Protein AF-A0A962G6M4-F1 (afdb_monomer_lite)

pLDDT: mean 90.17, std 9.56, range [48.69, 97.25]

Radius of gyration: 15.18 Å; chains: 1; bounding box: 36×34×38 Å

Foldseek 3Di:
DCCALQPDDQDDDDDDDDVCPVSVVSVLLSVLLVPVVSQLQPADEDAPPEPCPVVVVSSCNSHDVLRYHYDHDYDDPVPPVVVVVVNVVSSVVVVVVDD

Secondary structure (DSSP, 8-state):
---HHHH----S----STTTHHHHHHHHHHHHHH-GGGGTT--EEEETT-TTHHHHHTTGGGS-GGGEEEES--SSHHHHHHHHHHHHHHHHHHHTT--

Structure (mmCIF, N/CA/C/O backbone):
data_AF-A0A962G6M4-F1
#
_entry.id   AF-A0A962G6M4-F1
#
loop_
_atom_site.group_PDB
_atom_site.id
_atom_site.type_symbol
_atom_site.label_atom_id
_atom_site.label_alt_id
_atom_site.label_comp_id
_atom_site.label_asym_id
_atom_site.label_entity_id
_atom_site.label_seq_id
_atom_site.pdbx_PDB_ins_code
_atom_site.Cartn_x
_atom_site.Cartn_y
_atom_site.Cartn_z
_atom_site.occupancy
_atom_site.B_iso_or_equiv
_atom_site.auth_seq_id
_atom_site.auth_comp_id
_atom_site.auth_asym_id
_atom_site.auth_atom_id
_atom_site.pdbx_PDB_model_num
ATOM 1 N N . ASN A 1 1 ? -0.854 9.401 -21.599 1.00 51.47 1 ASN A N 1
ATOM 2 C CA . ASN A 1 1 ? -0.471 8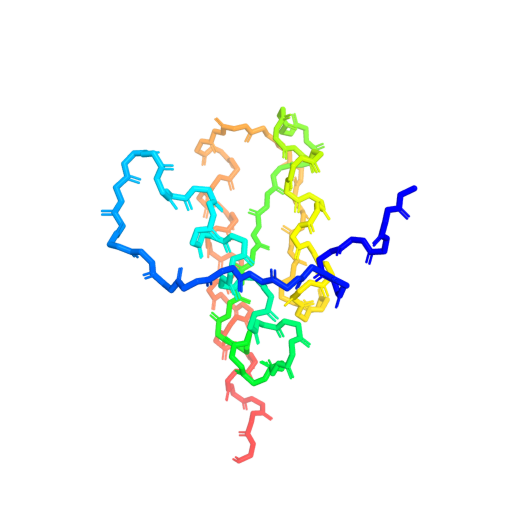.268 -20.721 1.00 51.47 1 ASN A CA 1
ATOM 3 C C . ASN A 1 1 ? -0.706 6.949 -21.437 1.00 51.47 1 ASN A C 1
ATOM 5 O O . ASN A 1 1 ? -1.816 6.714 -21.893 1.00 51.47 1 ASN A O 1
ATOM 9 N N . ALA A 1 2 ? 0.321 6.103 -21.553 1.00 60.66 2 ALA A N 1
ATOM 10 C CA . ALA A 1 2 ? 0.334 4.857 -22.335 1.00 60.66 2 ALA A CA 1
ATOM 11 C C . ALA A 1 2 ? -0.502 3.693 -21.735 1.00 60.66 2 ALA A C 1
ATOM 13 O O . ALA A 1 2 ? -0.171 2.529 -21.915 1.00 60.66 2 ALA A O 1
ATOM 14 N N . GLY A 1 3 ? -1.593 3.991 -21.016 1.00 67.88 3 GLY A N 1
ATOM 15 C CA . GLY A 1 3 ? -2.494 2.992 -20.420 1.00 67.88 3 GLY A CA 1
ATOM 16 C C . GLY A 1 3 ? -2.085 2.414 -19.062 1.00 67.88 3 GLY A C 1
ATOM 17 O O . GLY A 1 3 ? -2.737 1.484 -18.599 1.00 67.88 3 GLY A O 1
ATOM 18 N N . GLY A 1 4 ? -1.065 2.981 -18.410 1.00 81.19 4 GLY A N 1
ATOM 19 C CA . GLY A 1 4 ? -0.704 2.661 -17.025 1.00 81.19 4 GLY A CA 1
ATOM 20 C C . GLY A 1 4 ? -0.242 1.217 -16.822 1.00 81.19 4 GLY A C 1
ATOM 21 O O . GLY A 1 4 ? 0.137 0.535 -17.774 1.00 81.19 4 GLY A O 1
ATOM 22 N N . LEU A 1 5 ? -0.291 0.759 -15.569 1.00 84.44 5 LEU A N 1
ATOM 23 C CA . LEU A 1 5 ? 0.145 -0.584 -15.186 1.00 84.44 5 LEU A CA 1
ATOM 24 C C . LEU A 1 5 ? -0.585 -1.675 -15.985 1.00 84.44 5 LEU A C 1
ATOM 26 O O . LEU A 1 5 ? 0.057 -2.596 -16.472 1.00 84.44 5 LEU A O 1
ATOM 30 N N . ALA A 1 6 ? -1.881 -1.502 -16.257 1.00 82.50 6 ALA A N 1
ATOM 31 C CA . ALA A 1 6 ? -2.685 -2.451 -17.028 1.00 82.50 6 ALA A CA 1
ATOM 32 C C . ALA A 1 6 ? -2.117 -2.767 -18.427 1.00 82.50 6 ALA A C 1
ATOM 34 O O . ALA A 1 6 ? -2.207 -3.907 -18.879 1.00 82.50 6 ALA A O 1
ATOM 35 N N . LYS A 1 7 ? -1.512 -1.785 -19.113 1.00 86.69 7 LYS A N 1
ATOM 36 C CA . LYS A 1 7 ? -0.927 -1.973 -20.457 1.00 86.69 7 LYS A CA 1
ATOM 37 C C . LYS A 1 7 ? 0.580 -2.220 -20.448 1.00 86.69 7 LYS A C 1
ATOM 39 O O . LYS A 1 7 ? 1.164 -2.469 -21.502 1.00 86.69 7 LYS A O 1
ATOM 44 N N . TRP A 1 8 ? 1.223 -2.140 -19.289 1.00 89.50 8 TRP A N 1
ATOM 45 C CA . TRP A 1 8 ? 2.652 -2.383 -19.182 1.00 89.50 8 TRP A CA 1
ATOM 46 C C . TRP A 1 8 ? 2.948 -3.883 -19.266 1.00 89.50 8 TRP A C 1
ATOM 48 O O . TRP A 1 8 ? 2.409 -4.683 -18.504 1.00 89.50 8 TRP A O 1
ATOM 58 N N . THR A 1 9 ? 3.819 -4.261 -20.204 1.00 90.06 9 THR A N 1
ATOM 59 C CA . THR A 1 9 ? 4.327 -5.632 -20.334 1.00 90.06 9 THR A CA 1
ATOM 60 C C . THR A 1 9 ? 5.741 -5.664 -19.761 1.00 90.06 9 THR A C 1
ATOM 62 O O . THR A 1 9 ? 6.643 -5.075 -20.362 1.00 90.06 9 THR A O 1
ATOM 65 N N . PRO A 1 10 ? 5.964 -6.296 -18.599 1.00 90.38 10 PRO A N 1
ATOM 66 C CA . PRO A 1 10 ? 7.284 -6.310 -17.996 1.00 90.38 10 PRO A CA 1
ATOM 67 C C . PRO A 1 10 ? 8.213 -7.282 -18.741 1.00 90.38 10 PRO A C 1
ATOM 69 O O . PRO A 1 10 ? 7.775 -8.332 -19.211 1.00 90.38 10 PRO A O 1
ATOM 72 N N . GLY A 1 11 ? 9.510 -6.961 -18.815 1.00 91.38 11 GLY A N 1
ATOM 73 C CA . GLY A 1 11 ? 10.535 -7.861 -19.367 1.00 91.38 11 GLY A CA 1
ATOM 74 C C . GLY A 1 11 ? 10.762 -9.114 -18.503 1.00 91.38 11 GLY A C 1
ATOM 75 O O . GLY A 1 11 ? 9.998 -9.359 -17.568 1.00 91.38 11 GLY A O 1
ATOM 76 N N . PRO A 1 12 ? 11.814 -9.915 -18.742 1.00 94.25 12 PRO A N 1
ATOM 77 C CA . PRO A 1 12 ? 12.152 -11.061 -17.890 1.00 94.25 12 PRO A CA 1
ATOM 78 C C . PRO A 1 12 ? 12.315 -10.670 -16.414 1.00 94.25 12 PRO A C 1
ATOM 80 O O . PRO A 1 12 ? 12.708 -9.540 -16.117 1.00 94.25 12 PRO A O 1
ATOM 83 N N . ARG A 1 13 ? 12.001 -11.591 -15.490 1.00 94.81 13 ARG A N 1
ATOM 84 C CA . ARG A 1 13 ? 12.242 -11.382 -14.051 1.00 94.81 13 ARG A CA 1
ATOM 85 C C . ARG A 1 13 ? 13.732 -11.198 -13.794 1.00 94.81 13 ARG A C 1
ATOM 87 O O . ARG A 1 13 ? 14.547 -11.919 -14.369 1.00 94.81 13 ARG A O 1
ATOM 94 N N . GLN A 1 14 ? 14.057 -10.272 -12.904 1.00 96.50 14 GLN A N 1
ATOM 95 C CA . GLN A 1 14 ? 15.426 -10.002 -12.478 1.00 96.50 14 GLN A CA 1
ATOM 96 C C . GLN A 1 14 ? 15.597 -10.361 -11.001 1.00 96.50 14 GLN A C 1
ATOM 98 O O . GLN A 1 14 ? 14.625 -10.407 -10.246 1.00 96.50 14 GLN A O 1
ATOM 103 N N . ALA A 1 15 ? 16.831 -10.643 -10.582 1.00 96.62 15 ALA A N 1
ATOM 104 C CA . ALA A 1 15 ? 17.129 -10.796 -9.163 1.00 96.62 15 ALA A CA 1
ATOM 105 C C . ALA A 1 15 ? 16.892 -9.458 -8.445 1.00 96.62 15 ALA A C 1
ATOM 107 O O . ALA A 1 15 ? 17.230 -8.405 -8.986 1.00 96.62 15 ALA A O 1
ATOM 108 N N . LEU A 1 16 ? 16.300 -9.500 -7.249 1.00 95.44 16 LEU A N 1
ATOM 109 C CA . LEU A 1 16 ? 15.997 -8.298 -6.474 1.00 95.44 16 LEU A CA 1
ATOM 110 C C . LEU A 1 16 ? 17.289 -7.639 -5.967 1.00 95.44 16 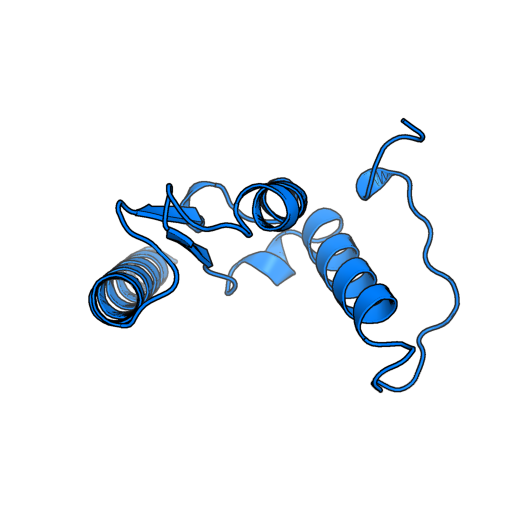LEU A C 1
ATOM 11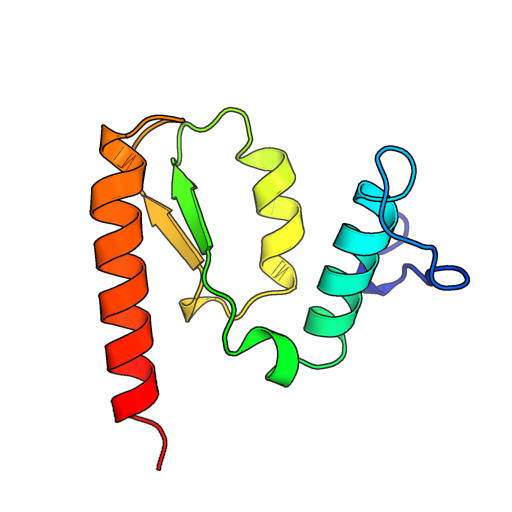2 O O . LEU A 1 16 ? 18.098 -8.280 -5.299 1.00 95.44 16 LEU A O 1
ATOM 116 N N . GLY A 1 17 ? 17.450 -6.355 -6.263 1.00 95.94 17 GLY A N 1
ATOM 117 C CA . GLY A 1 17 ? 18.575 -5.523 -5.854 1.00 95.94 17 GLY A CA 1
ATOM 118 C C . GLY A 1 17 ? 18.251 -4.036 -6.039 1.00 95.94 17 GLY A C 1
ATOM 119 O O . GLY A 1 17 ? 17.160 -3.712 -6.509 1.00 95.94 17 GLY A O 1
ATOM 120 N N . PRO A 1 18 ? 19.167 -3.124 -5.675 1.00 95.88 18 PRO A N 1
ATOM 121 C CA . PRO A 1 18 ? 18.912 -1.681 -5.706 1.00 95.88 18 PRO A CA 1
ATOM 122 C C . PRO A 1 18 ? 18.433 -1.168 -7.072 1.00 95.88 18 PRO A C 1
ATOM 124 O O . PRO A 1 18 ? 17.464 -0.419 -7.134 1.00 95.88 18 PRO A O 1
ATOM 127 N N . ASP A 1 19 ? 19.039 -1.651 -8.159 1.00 96.19 19 ASP A N 1
ATOM 128 C CA . ASP A 1 19 ? 18.721 -1.209 -9.525 1.00 96.19 19 ASP A CA 1
ATOM 129 C C . ASP A 1 19 ? 17.470 -1.884 -10.115 1.00 96.19 19 ASP A C 1
ATOM 131 O O . ASP A 1 19 ? 16.942 -1.453 -11.139 1.00 96.19 19 ASP A O 1
ATOM 135 N N . THR A 1 20 ? 16.994 -2.968 -9.497 1.00 96.19 20 THR A N 1
ATOM 136 C CA . THR A 1 20 ? 15.890 -3.794 -10.017 1.00 96.19 20 THR A CA 1
ATOM 137 C C . THR A 1 20 ? 14.642 -3.735 -9.143 1.00 96.19 20 THR A C 1
ATOM 139 O O . THR A 1 20 ? 13.573 -4.173 -9.575 1.00 96.19 20 THR A O 1
ATOM 142 N N . PHE A 1 21 ? 14.751 -3.162 -7.939 1.00 93.94 21 PHE A N 1
ATOM 143 C CA . PHE A 1 21 ? 13.682 -3.088 -6.947 1.00 93.94 21 PHE A CA 1
ATOM 144 C C . PHE A 1 21 ? 12.411 -2.459 -7.511 1.00 93.94 21 PHE A C 1
ATOM 146 O O . PHE A 1 21 ? 11.344 -3.063 -7.426 1.00 93.94 21 PHE A O 1
ATOM 153 N N . GLU A 1 22 ? 12.518 -1.282 -8.130 1.00 90.81 22 GLU A N 1
ATOM 154 C CA . GLU A 1 22 ? 11.349 -0.578 -8.663 1.00 90.81 22 GLU A CA 1
ATOM 155 C C . GLU A 1 22 ? 10.635 -1.411 -9.735 1.00 90.81 22 GLU A C 1
ATOM 157 O O . GLU A 1 22 ? 9.415 -1.573 -9.695 1.00 90.81 22 GLU A O 1
ATOM 162 N N . GLY A 1 23 ? 11.391 -2.001 -10.665 1.00 93.38 23 GLY A N 1
ATOM 163 C CA . GLY A 1 23 ? 10.838 -2.834 -11.732 1.00 93.38 23 GLY A CA 1
ATOM 164 C C . GLY A 1 23 ? 10.121 -4.078 -11.203 1.00 93.38 23 GLY A C 1
ATOM 165 O O . GLY A 1 23 ? 9.026 -4.409 -11.662 1.00 93.38 23 GLY A O 1
ATOM 166 N N . GLU A 1 24 ? 10.697 -4.753 -10.209 1.00 95.81 24 GLU A N 1
ATOM 167 C CA . GLU A 1 24 ? 10.096 -5.952 -9.618 1.00 95.81 24 GLU A CA 1
ATOM 168 C C . GLU A 1 24 ? 8.929 -5.626 -8.663 1.00 95.81 24 GLU A C 1
ATOM 170 O O . GLU A 1 24 ? 7.964 -6.398 -8.584 1.00 95.81 24 GLU A O 1
ATOM 175 N N . LEU A 1 25 ? 8.925 -4.447 -8.028 1.00 92.44 25 LEU A N 1
ATOM 176 C CA . LEU A 1 25 ? 7.760 -3.920 -7.310 1.00 92.44 25 LEU A CA 1
ATOM 177 C C . LEU A 1 25 ? 6.584 -3.704 -8.271 1.00 92.44 25 LEU A C 1
ATOM 179 O O . LEU A 1 25 ? 5.496 -4.243 -8.050 1.00 92.44 25 LEU A O 1
ATOM 183 N N . TRP A 1 26 ? 6.799 -2.992 -9.382 1.00 92.31 26 TRP A N 1
ATOM 184 C CA . TRP A 1 26 ? 5.758 -2.788 -10.395 1.00 92.31 26 TRP A CA 1
ATOM 185 C C . TRP A 1 26 ? 5.281 -4.104 -11.008 1.00 92.31 26 TRP A C 1
ATOM 187 O O . TRP A 1 26 ? 4.084 -4.282 -11.234 1.00 92.31 26 TRP A O 1
ATOM 197 N N . ARG A 1 27 ? 6.183 -5.069 -11.231 1.00 94.06 27 ARG A N 1
ATOM 198 C CA . ARG A 1 27 ? 5.812 -6.415 -11.695 1.00 94.06 27 ARG A CA 1
ATOM 199 C C . ARG A 1 27 ? 4.877 -7.117 -10.714 1.00 94.06 27 ARG A C 1
ATOM 201 O O . ARG A 1 27 ? 3.953 -7.806 -11.144 1.00 94.06 27 ARG A O 1
ATOM 208 N N . THR A 1 28 ? 5.116 -6.961 -9.417 1.00 92.88 28 THR A N 1
ATOM 209 C CA . THR A 1 28 ? 4.264 -7.536 -8.370 1.00 92.88 28 THR A CA 1
ATOM 210 C C . THR A 1 28 ? 2.879 -6.889 -8.386 1.00 92.88 28 THR A C 1
ATOM 212 O O . THR A 1 28 ? 1.878 -7.599 -8.435 1.00 92.88 28 THR A O 1
ATOM 215 N N . LEU A 1 29 ? 2.813 -5.558 -8.482 1.00 92.81 29 LEU A N 1
ATOM 216 C CA . LEU A 1 29 ? 1.550 -4.824 -8.621 1.00 92.81 29 LEU A CA 1
ATOM 217 C C . LEU A 1 29 ? 0.773 -5.239 -9.882 1.00 92.81 29 LEU A C 1
ATOM 219 O O . LEU A 1 29 ? -0.446 -5.389 -9.839 1.00 92.81 29 LEU A O 1
ATOM 223 N N . LYS A 1 30 ? 1.468 -5.474 -11.004 1.00 92.25 30 LYS A N 1
ATOM 224 C CA . LYS A 1 30 ? 0.846 -5.973 -12.241 1.00 92.25 30 LYS A CA 1
ATOM 225 C C . LYS A 1 30 ? 0.187 -7.334 -12.019 1.00 92.25 30 LYS A C 1
ATOM 227 O O . LYS A 1 30 ? -0.934 -7.545 -12.465 1.00 92.25 30 LYS A O 1
ATOM 232 N N . GLN A 1 31 ? 0.855 -8.239 -11.300 1.00 92.44 31 GLN A N 1
ATOM 233 C CA . GLN A 1 31 ? 0.302 -9.559 -10.979 1.00 92.44 31 GLN A CA 1
ATOM 234 C C . GLN A 1 31 ? -0.945 -9.467 -10.098 1.00 92.44 31 GLN A C 1
ATOM 236 O O . GLN A 1 31 ? -1.848 -10.277 -10.264 1.00 92.44 31 GLN A O 1
ATOM 241 N N . TRP A 1 32 ? -1.011 -8.497 -9.186 1.00 92.56 32 TRP A N 1
ATOM 242 C CA . TRP A 1 32 ? -2.208 -8.249 -8.377 1.00 92.56 32 TRP A CA 1
ATOM 243 C C . TRP A 1 32 ? -3.382 -7.730 -9.212 1.00 92.56 32 TRP A C 1
ATOM 245 O O . TRP A 1 32 ? -4.515 -8.138 -8.977 1.00 92.56 32 TRP A O 1
ATOM 255 N N . GLN A 1 33 ? -3.118 -6.889 -10.219 1.00 88.69 33 GLN A N 1
ATOM 256 C CA . GLN A 1 33 ? -4.149 -6.449 -11.168 1.00 88.69 33 GLN A CA 1
ATOM 257 C C . GLN A 1 33 ? -4.663 -7.586 -12.054 1.00 88.69 33 GLN A C 1
ATOM 259 O O . GLN A 1 33 ? -5.861 -7.661 -12.315 1.00 88.69 33 GLN A O 1
ATOM 264 N N . ASP A 1 34 ? -3.764 -8.452 -12.524 1.00 89.50 34 ASP A N 1
ATOM 265 C CA . ASP A 1 34 ? -4.115 -9.548 -13.433 1.00 89.50 34 ASP A CA 1
ATOM 266 C C . ASP A 1 34 ? -4.790 -10.723 -12.705 1.00 89.50 34 ASP A C 1
ATOM 268 O O . ASP A 1 34 ? -5.571 -11.458 -13.305 1.00 89.50 34 ASP A O 1
ATOM 272 N N . ASP A 1 35 ? -4.497 -10.896 -11.415 1.00 89.62 35 ASP A N 1
ATOM 273 C CA . ASP A 1 35 ? -5.031 -11.954 -10.561 1.00 89.62 35 ASP A CA 1
ATOM 274 C C . ASP A 1 35 ? -5.353 -11.389 -9.161 1.00 89.62 35 ASP A C 1
ATOM 276 O O . ASP A 1 35 ? -4.512 -11.439 -8.252 1.00 89.62 35 ASP A O 1
ATOM 280 N N . PRO A 1 36 ? -6.583 -10.869 -8.954 1.00 86.12 36 PRO A N 1
ATOM 281 C CA . PRO A 1 36 ? -6.993 -10.258 -7.690 1.00 86.12 36 PRO A CA 1
ATOM 282 C C . PRO A 1 36 ? -6.895 -11.188 -6.477 1.00 86.12 36 PRO A C 1
ATOM 284 O O . PRO A 1 36 ? -6.806 -10.713 -5.346 1.00 86.12 36 PRO A O 1
ATOM 287 N N . VAL A 1 37 ? -6.867 -12.516 -6.674 1.00 89.56 37 VAL A N 1
ATOM 288 C CA . VAL A 1 37 ? -6.662 -13.478 -5.577 1.00 89.56 37 VAL A CA 1
ATOM 289 C C . VAL A 1 37 ? -5.313 -13.238 -4.899 1.00 89.56 37 VAL A C 1
ATOM 291 O O . VAL A 1 37 ? -5.212 -13.350 -3.677 1.00 89.56 37 VAL A O 1
ATOM 294 N N . ARG A 1 38 ? -4.295 -12.813 -5.655 1.00 90.44 38 ARG A N 1
ATOM 295 C CA . ARG A 1 38 ? -2.959 -12.500 -5.124 1.00 90.44 38 ARG A CA 1
ATOM 296 C C . ARG A 1 38 ? -2.935 -11.259 -4.240 1.00 90.44 38 ARG A C 1
ATOM 298 O O . ARG A 1 38 ? -2.037 -11.141 -3.412 1.00 90.44 38 ARG A O 1
ATOM 305 N N . ALA A 1 39 ? -3.910 -10.365 -4.391 1.00 92.62 39 ALA A N 1
ATOM 306 C CA . ALA A 1 39 ? -4.035 -9.145 -3.599 1.00 92.62 39 ALA A CA 1
ATOM 307 C C . ALA A 1 39 ? -4.884 -9.327 -2.324 1.00 92.62 39 ALA A C 1
ATOM 309 O O . ALA A 1 39 ? -4.941 -8.422 -1.495 1.00 92.62 39 ALA A O 1
ATOM 310 N N . ARG A 1 40 ? -5.526 -10.491 -2.123 1.00 91.38 40 ARG A N 1
ATOM 311 C CA . ARG A 1 40 ? -6.450 -10.732 -0.992 1.00 91.38 40 ARG A CA 1
ATOM 312 C C . ARG A 1 40 ? -5.799 -10.634 0.389 1.00 91.38 40 ARG A C 1
ATOM 314 O O . ARG A 1 40 ? -6.472 -10.339 1.366 1.00 91.38 40 ARG A O 1
ATOM 321 N N . ALA A 1 41 ? -4.498 -10.882 0.482 1.00 90.81 41 ALA A N 1
ATOM 322 C CA . ALA A 1 41 ? -3.754 -10.754 1.735 1.00 90.81 41 ALA A CA 1
ATOM 323 C C . ALA A 1 41 ? -3.005 -9.416 1.854 1.00 90.81 41 ALA A C 1
ATOM 325 O O . ALA A 1 41 ? -2.280 -9.209 2.825 1.00 90.81 41 ALA A O 1
ATOM 326 N N . VAL A 1 42 ? -3.142 -8.523 0.872 1.00 93.62 42 VAL A N 1
ATOM 327 C CA . VAL A 1 42 ? -2.422 -7.250 0.837 1.00 93.62 42 VAL A CA 1
ATOM 328 C C . VAL A 1 42 ? -3.326 -6.153 1.373 1.00 93.62 42 VAL A C 1
ATOM 330 O O . VAL A 1 42 ? -4.401 -5.906 0.832 1.00 93.62 42 VAL A O 1
ATOM 333 N N . TRP A 1 43 ? -2.850 -5.495 2.425 1.00 95.06 43 TRP A N 1
ATOM 334 C CA . TRP A 1 43 ? -3.521 -4.406 3.123 1.00 95.06 43 TRP A CA 1
ATOM 335 C C . TRP A 1 43 ? -2.603 -3.191 3.158 1.00 95.06 43 TRP A C 1
ATOM 337 O O . TRP A 1 43 ? -1.390 -3.332 3.321 1.00 95.06 43 TRP A O 1
ATOM 347 N N . LEU A 1 44 ? -3.173 -2.001 2.992 1.00 95.62 44 LEU A N 1
ATOM 348 C CA . LEU A 1 44 ? -2.416 -0.760 2.887 1.00 95.62 44 LEU A CA 1
ATOM 349 C C . LEU A 1 44 ? -3.053 0.322 3.755 1.00 95.62 44 LEU A C 1
ATOM 351 O O . LEU A 1 44 ? -4.229 0.638 3.596 1.00 95.62 44 LEU A O 1
ATOM 355 N N . SER A 1 45 ? -2.247 0.945 4.610 1.00 95.94 45 SER A N 1
ATOM 356 C CA . SER A 1 45 ? -2.580 2.211 5.261 1.00 95.94 45 SER A CA 1
ATOM 357 C C . SER A 1 45 ? -1.486 3.231 4.988 1.00 95.94 45 SER A C 1
ATOM 359 O O . SER A 1 45 ? -0.320 2.871 4.818 1.00 95.94 45 SER A O 1
ATOM 361 N N . TYR A 1 46 ? -1.882 4.496 4.893 1.00 96.19 46 TYR A N 1
ATOM 362 C CA . TYR A 1 46 ? -0.985 5.629 4.703 1.00 96.19 46 TYR A CA 1
ATOM 363 C C . TYR A 1 46 ? -1.626 6.914 5.228 1.00 96.19 46 TYR A C 1
ATOM 365 O O . TYR A 1 46 ? -2.852 7.041 5.289 1.00 96.19 46 TYR A O 1
ATOM 373 N N . GLY A 1 47 ? -0.781 7.875 5.587 1.00 96.19 47 GLY A N 1
ATOM 374 C CA . GLY A 1 47 ? -1.203 9.182 6.064 1.00 96.19 47 GLY A CA 1
ATOM 375 C C . GLY A 1 47 ? -1.718 10.058 4.927 1.00 96.19 47 GLY A C 1
ATOM 376 O O . GLY A 1 47 ? -1.126 10.119 3.849 1.00 96.19 47 GLY A O 1
ATOM 377 N N . THR A 1 48 ? -2.811 10.782 5.141 1.00 95.62 48 THR A N 1
ATOM 378 C CA . THR A 1 48 ? -3.356 11.699 4.129 1.00 95.62 48 THR A CA 1
ATOM 379 C C . THR A 1 48 ? -2.473 12.927 3.895 1.00 95.62 48 THR A C 1
ATOM 381 O O . THR A 1 48 ? -2.621 13.586 2.866 1.00 95.62 48 THR A O 1
ATOM 384 N N . GLU A 1 49 ? -1.545 13.211 4.813 1.00 95.12 49 GLU A N 1
ATOM 385 C CA . GLU A 1 49 ? -0.567 14.305 4.740 1.00 95.12 49 GLU A CA 1
ATOM 386 C C . GLU A 1 49 ? 0.850 13.804 4.399 1.00 95.12 49 GLU A C 1
ATOM 388 O O . GLU A 1 49 ? 1.816 14.562 4.446 1.00 95.12 49 GLU A O 1
ATOM 393 N N . GLU A 1 50 ? 0.989 12.527 4.033 1.00 89.94 50 GLU A N 1
ATOM 394 C CA . GLU A 1 50 ? 2.264 11.928 3.638 1.00 89.94 50 GLU A CA 1
ATOM 395 C C . GLU A 1 50 ? 2.846 12.579 2.369 1.00 89.94 50 GLU A C 1
ATOM 397 O O . GLU A 1 50 ? 2.133 12.709 1.362 1.00 89.94 50 GLU A O 1
ATOM 402 N N . PRO A 1 51 ? 4.165 12.863 2.319 1.00 91.62 51 PRO A N 1
ATOM 403 C CA . PRO A 1 51 ? 4.824 13.306 1.087 1.00 91.62 51 PRO A CA 1
ATOM 404 C C . PRO A 1 51 ? 4.731 12.254 -0.032 1.00 91.62 51 PRO A C 1
ATOM 406 O O . PRO A 1 51 ? 4.769 12.587 -1.217 1.00 91.62 51 PRO A O 1
ATOM 409 N N . PHE A 1 52 ? 4.544 10.982 0.331 1.00 88.81 52 PHE A N 1
ATOM 410 C CA . PHE A 1 52 ? 4.452 9.855 -0.597 1.00 88.81 52 PHE A CA 1
ATOM 411 C C . PHE A 1 52 ? 3.018 9.509 -1.021 1.00 88.81 52 PHE A C 1
ATOM 413 O O . PHE A 1 52 ? 2.808 8.532 -1.737 1.00 88.81 52 PHE A O 1
ATOM 420 N N . ARG A 1 53 ? 2.016 10.322 -0.659 1.00 91.25 53 ARG A N 1
ATOM 421 C CA . ARG A 1 53 ? 0.612 10.129 -1.071 1.00 91.25 53 ARG A CA 1
ATOM 422 C C . ARG A 1 53 ? 0.464 9.868 -2.572 1.00 91.25 53 ARG A C 1
ATOM 424 O O . ARG A 1 53 ? -0.303 9.001 -2.977 1.00 91.25 53 ARG A O 1
ATOM 431 N N . VAL A 1 54 ? 1.154 10.652 -3.401 1.00 90.00 54 VAL A N 1
ATOM 432 C CA . VAL A 1 54 ? 1.038 10.566 -4.866 1.00 90.00 54 VAL A CA 1
ATOM 433 C C . VAL A 1 54 ? 1.587 9.240 -5.401 1.00 90.00 54 VAL A C 1
ATOM 435 O O . VAL A 1 54 ? 0.839 8.563 -6.103 1.00 90.00 54 VAL A O 1
ATOM 438 N N . PRO A 1 55 ? 2.827 8.820 -5.083 1.00 87.81 55 PRO A N 1
ATOM 439 C CA . PRO A 1 55 ? 3.305 7.510 -5.515 1.00 87.81 55 PRO A CA 1
ATOM 440 C C . PRO A 1 55 ? 2.482 6.351 -4.931 1.00 87.81 55 PRO A C 1
ATOM 442 O O . PRO A 1 55 ? 2.179 5.417 -5.668 1.00 87.81 55 PRO A O 1
ATOM 445 N N . ILE A 1 56 ? 2.022 6.434 -3.674 1.00 91.00 56 ILE A N 1
ATOM 446 C CA . ILE A 1 56 ? 1.122 5.425 -3.080 1.00 91.00 56 ILE A CA 1
ATOM 447 C C . ILE A 1 56 ? -0.187 5.313 -3.876 1.00 91.00 56 ILE A C 1
ATOM 449 O O . ILE A 1 56 ? -0.652 4.208 -4.161 1.00 91.00 56 ILE A O 1
ATOM 453 N N . ALA A 1 57 ? -0.759 6.445 -4.306 1.00 89.06 57 ALA A N 1
ATOM 454 C CA . ALA A 1 57 ? -1.999 6.478 -5.081 1.00 89.06 57 ALA A CA 1
ATOM 455 C C . ALA A 1 57 ? -1.913 5.680 -6.397 1.00 89.06 57 ALA A C 1
ATOM 457 O O . ALA A 1 57 ? -2.927 5.173 -6.878 1.00 89.06 57 ALA A O 1
ATOM 458 N N . LEU A 1 58 ? -0.713 5.527 -6.968 1.00 86.94 58 LEU A N 1
ATOM 459 C CA . LEU A 1 58 ? -0.506 4.746 -8.188 1.00 86.94 58 LEU A CA 1
ATOM 460 C C . LEU A 1 58 ? -0.678 3.234 -7.972 1.00 86.94 58 LEU A C 1
ATOM 462 O O . LEU A 1 58 ? -0.939 2.512 -8.933 1.00 86.94 58 LEU A O 1
ATOM 466 N N . MET A 1 59 ? -0.542 2.756 -6.733 1.00 87.81 59 MET A N 1
ATOM 467 C CA . MET A 1 59 ? -0.677 1.342 -6.373 1.00 87.81 59 MET A CA 1
ATOM 468 C C . MET A 1 59 ? -2.136 0.941 -6.125 1.00 87.81 59 MET A C 1
ATOM 470 O O . MET A 1 59 ? -2.482 -0.228 -6.280 1.00 87.81 59 MET A O 1
ATOM 474 N N . LEU A 1 60 ? -3.001 1.896 -5.761 1.00 91.38 60 LEU A N 1
ATOM 475 C CA . LEU A 1 60 ? -4.372 1.625 -5.306 1.00 91.38 60 LEU A CA 1
ATOM 476 C C . LEU A 1 60 ? -5.227 0.825 -6.298 1.00 91.38 60 LEU A C 1
ATOM 478 O O . LEU A 1 60 ? -5.936 -0.068 -5.845 1.00 91.38 60 LEU A O 1
ATOM 482 N N . PRO A 1 61 ? -5.150 1.043 -7.628 1.00 89.94 61 PRO A N 1
ATOM 483 C CA . PRO A 1 61 ? -5.935 0.252 -8.576 1.00 89.94 61 PRO A CA 1
ATOM 484 C C . PRO A 1 61 ? -5.565 -1.240 -8.622 1.00 89.94 61 PRO A C 1
ATOM 486 O O . PRO A 1 61 ? -6.228 -1.998 -9.320 1.00 89.94 61 PRO A O 1
ATOM 489 N N . ALA A 1 62 ? -4.4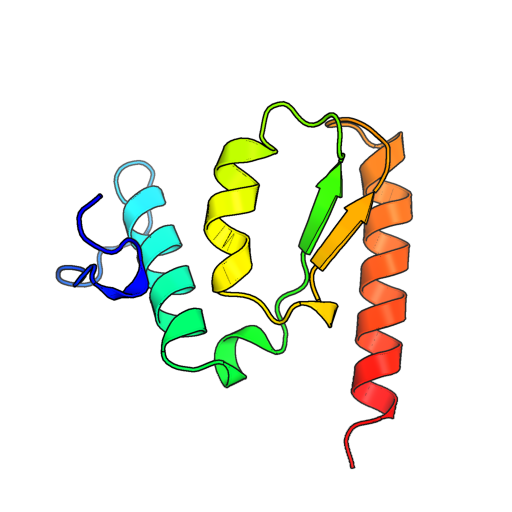74 -1.658 -7.972 1.00 91.12 62 ALA A N 1
ATOM 490 C CA . ALA A 1 62 ? -4.062 -3.057 -7.859 1.00 91.12 62 ALA A CA 1
ATOM 491 C C . ALA A 1 62 ? -4.575 -3.747 -6.584 1.00 91.12 62 ALA A C 1
ATOM 493 O O . ALA A 1 62 ? -4.314 -4.933 -6.397 1.00 91.12 62 ALA A O 1
ATOM 494 N N . LEU A 1 63 ? -5.264 -3.019 -5.701 1.00 92.50 63 LEU A N 1
ATOM 495 C CA . LEU A 1 63 ? -5.702 -3.508 -4.397 1.00 92.50 63 LEU A CA 1
ATOM 496 C C . LEU A 1 63 ? -7.235 -3.521 -4.297 1.00 92.50 63 LEU A C 1
ATOM 498 O O . LEU A 1 63 ? -7.892 -2.649 -4.874 1.00 92.50 63 LEU A O 1
ATOM 502 N N . PRO A 1 64 ? -7.824 -4.460 -3.532 1.00 92.50 64 PRO A N 1
ATOM 503 C CA . PRO A 1 64 ? -9.220 -4.363 -3.121 1.00 92.50 64 PRO A CA 1
ATOM 504 C C . PRO A 1 64 ? -9.457 -3.044 -2.380 1.00 92.50 64 PRO A C 1
ATOM 506 O O . PRO A 1 64 ? -8.657 -2.648 -1.530 1.00 92.50 64 PRO A O 1
ATOM 509 N N . THR A 1 65 ? -10.541 -2.342 -2.704 1.00 92.25 65 THR A N 1
ATOM 510 C CA . THR A 1 65 ? -10.792 -0.997 -2.152 1.00 92.25 65 THR A CA 1
ATOM 511 C C . THR A 1 65 ? -10.982 -1.050 -0.636 1.00 92.25 65 THR A C 1
ATOM 513 O O . THR A 1 65 ? -10.521 -0.173 0.088 1.00 92.25 65 THR A O 1
ATOM 516 N N . GLU A 1 66 ? -11.590 -2.126 -0.144 1.00 93.06 66 GLU A N 1
ATOM 517 C CA . GLU A 1 66 ? -11.785 -2.437 1.268 1.00 93.06 66 GLU A CA 1
ATOM 518 C C . GLU A 1 66 ? -10.471 -2.663 2.044 1.00 93.06 66 GLU A C 1
ATOM 520 O O . GLU A 1 66 ? -10.451 -2.506 3.268 1.00 93.06 66 GLU A O 1
ATOM 525 N N . HIS A 1 67 ? -9.369 -2.976 1.349 1.00 95.44 67 HIS A N 1
ATOM 526 C CA . HIS A 1 67 ? -8.049 -3.201 1.949 1.00 95.44 67 HIS A CA 1
ATOM 527 C C . HIS A 1 67 ? -7.196 -1.932 2.054 1.00 95.44 67 HIS A C 1
ATOM 529 O O . HIS A 1 67 ? -6.088 -1.972 2.596 1.00 95.44 67 HIS A O 1
ATOM 535 N N . VAL A 1 68 ? -7.699 -0.806 1.545 1.00 95.94 68 VAL A N 1
ATOM 536 C CA . VAL A 1 68 ? -7.020 0.488 1.585 1.00 95.94 68 VAL A CA 1
ATOM 537 C C . VAL A 1 68 ? -7.633 1.343 2.692 1.00 95.94 68 VAL A C 1
ATOM 539 O O . VAL A 1 68 ? -8.829 1.634 2.696 1.00 95.94 68 VAL A O 1
ATOM 542 N N . LEU A 1 69 ? -6.801 1.776 3.636 1.00 95.81 69 LEU A N 1
ATOM 543 C CA . LEU A 1 69 ? -7.190 2.597 4.777 1.00 95.81 69 LEU A CA 1
ATOM 544 C C . LEU A 1 69 ? -6.333 3.869 4.847 1.00 95.81 69 LEU A C 1
ATOM 546 O O . LEU A 1 69 ? -5.327 3.891 5.547 1.00 95.81 69 LEU A O 1
ATOM 550 N N . PRO A 1 70 ? -6.706 4.950 4.148 1.00 95.56 70 PRO A N 1
ATOM 551 C CA . PRO A 1 70 ? -6.083 6.250 4.360 1.00 95.56 70 PRO A CA 1
ATOM 552 C C . PRO A 1 70 ? -6.466 6.782 5.748 1.00 95.56 70 PRO A C 1
ATOM 554 O O . PRO A 1 70 ? -7.635 6.709 6.134 1.00 95.56 70 PRO A O 1
ATOM 557 N N . MET A 1 71 ? -5.509 7.337 6.490 1.00 95.88 71 MET A N 1
ATOM 558 C CA . MET A 1 71 ? -5.731 7.887 7.834 1.00 95.88 71 MET A CA 1
ATOM 559 C C . MET A 1 71 ? -5.141 9.299 7.962 1.00 95.88 71 MET A C 1
ATOM 561 O O . MET A 1 71 ? -4.154 9.593 7.294 1.00 95.88 71 MET A O 1
ATOM 565 N N . PRO A 1 72 ? -5.703 10.188 8.802 1.00 96.38 72 PRO A N 1
ATOM 566 C CA . PRO A 1 72 ? -5.071 11.474 9.107 1.00 96.38 72 PRO A CA 1
ATOM 567 C C . PRO A 1 72 ? -3.670 11.281 9.703 1.00 96.38 72 PRO A C 1
ATOM 569 O O . PRO A 1 72 ? -3.486 10.397 10.538 1.00 96.38 72 PRO A O 1
ATOM 572 N N . GLY A 1 73 ? -2.703 12.107 9.297 1.00 95.19 73 GLY A N 1
ATOM 573 C CA . GLY A 1 73 ? -1.319 12.037 9.779 1.00 95.19 73 GLY A CA 1
ATOM 574 C C . GLY A 1 73 ? -0.255 12.011 8.678 1.00 95.19 73 GLY A C 1
ATOM 575 O O . GLY A 1 73 ? -0.562 12.000 7.480 1.00 95.19 73 GLY A O 1
ATOM 576 N N . GLN A 1 74 ? 1.004 12.015 9.120 1.00 95.06 74 GLN A N 1
ATOM 577 C CA . GLN A 1 74 ? 2.221 12.110 8.305 1.00 95.06 74 GLN A CA 1
ATOM 578 C C . GLN A 1 74 ? 3.112 10.869 8.500 1.00 95.06 74 GLN A C 1
ATOM 580 O O . GLN A 1 74 ? 2.691 9.889 9.108 1.00 95.06 74 GLN A O 1
ATOM 585 N N . HIS A 1 75 ? 4.344 10.923 7.985 1.00 95.62 75 HIS A N 1
ATOM 586 C CA . HIS A 1 75 ? 5.338 9.844 8.020 1.00 95.62 75 HIS A CA 1
ATOM 587 C C . HIS A 1 75 ? 5.945 9.615 9.411 1.00 95.62 75 HIS A C 1
ATOM 589 O O . HIS A 1 75 ? 7.143 9.819 9.624 1.00 95.62 75 HIS A O 1
ATOM 595 N N . ASP A 1 76 ? 5.118 9.239 10.383 1.00 95.56 76 ASP A N 1
ATOM 596 C CA . ASP A 1 76 ? 5.538 9.099 11.771 1.00 95.56 76 ASP A CA 1
ATOM 597 C C . ASP A 1 76 ? 4.843 7.953 12.526 1.00 95.56 76 ASP A C 1
ATOM 599 O O . ASP A 1 76 ? 3.866 7.339 12.090 1.00 95.56 76 ASP A O 1
ATOM 603 N N . TRP A 1 77 ? 5.371 7.665 13.715 1.00 96.62 77 TRP A N 1
ATOM 604 C CA . TRP A 1 77 ? 4.858 6.613 14.588 1.00 96.62 77 TRP A CA 1
ATOM 605 C C . TRP A 1 77 ? 3.476 6.912 15.177 1.00 96.62 77 TRP A C 1
ATOM 607 O O . TRP A 1 77 ? 2.763 5.964 15.516 1.00 96.62 77 TRP A O 1
ATOM 617 N N . ASN A 1 78 ? 3.078 8.186 15.278 1.00 96.19 78 ASN A N 1
ATOM 618 C CA . ASN A 1 78 ? 1.740 8.549 15.748 1.00 96.19 78 ASN A CA 1
ATOM 619 C C . ASN A 1 78 ? 0.674 8.103 14.740 1.00 96.19 78 ASN A C 1
ATOM 621 O O . ASN A 1 78 ? -0.436 7.773 15.149 1.00 96.19 78 ASN A O 1
ATOM 625 N N . LEU A 1 79 ? 1.017 8.037 13.450 1.00 95.62 79 LEU A N 1
ATOM 626 C CA . LEU A 1 79 ? 0.204 7.396 12.421 1.00 95.62 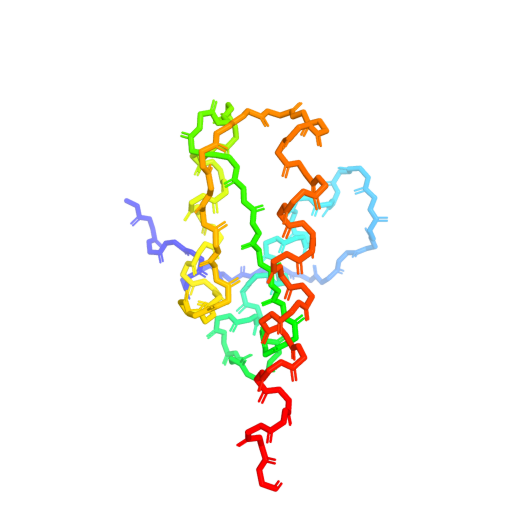79 LEU A CA 1
ATOM 627 C C . LEU A 1 79 ? 0.373 5.869 12.412 1.00 95.62 79 LEU A C 1
ATOM 629 O O . LEU A 1 79 ? -0.618 5.138 12.410 1.00 95.62 79 LEU A O 1
ATOM 633 N N . TRP A 1 80 ? 1.608 5.364 12.339 1.00 95.75 80 TRP A N 1
ATOM 634 C CA . TRP A 1 80 ? 1.833 3.954 11.986 1.00 95.75 80 TRP A CA 1
ATOM 635 C C . TRP A 1 80 ? 1.349 2.961 13.037 1.00 95.75 80 TRP A C 1
ATOM 637 O O . TRP A 1 80 ? 0.867 1.889 12.674 1.00 95.75 80 TRP A O 1
ATOM 647 N N . ILE A 1 81 ? 1.435 3.305 14.324 1.00 97.25 81 ILE A N 1
ATOM 648 C CA . ILE A 1 81 ? 0.961 2.434 15.409 1.00 97.25 81 ILE A CA 1
ATOM 649 C C . ILE A 1 81 ? -0.559 2.201 15.310 1.00 97.25 81 ILE A C 1
ATOM 651 O O . ILE A 1 81 ? -0.967 1.040 15.190 1.00 97.25 81 ILE A O 1
ATOM 655 N N . PRO A 1 82 ? -1.421 3.240 15.315 1.00 97.06 82 PRO A N 1
ATOM 656 C CA . PRO A 1 82 ? -2.860 3.026 15.168 1.00 97.06 82 PRO A CA 1
ATOM 657 C C . PRO A 1 82 ? -3.237 2.471 13.788 1.00 97.06 82 PRO A C 1
ATOM 659 O O . PRO A 1 82 ? -4.151 1.652 13.700 1.00 97.06 82 PRO A O 1
ATOM 662 N N . ALA A 1 83 ? -2.518 2.842 12.722 1.00 96.75 83 ALA A N 1
ATOM 663 C CA . ALA A 1 83 ? -2.731 2.280 11.390 1.00 96.75 83 ALA A CA 1
ATOM 664 C C . ALA A 1 83 ? -2.508 0.763 11.348 1.00 96.75 83 ALA A C 1
ATOM 666 O O . ALA A 1 83 ? -3.333 0.038 10.792 1.00 96.75 83 ALA A O 1
ATOM 667 N N . ALA A 1 84 ? -1.432 0.271 11.965 1.00 96.44 84 ALA A N 1
ATOM 668 C CA . ALA A 1 84 ? -1.154 -1.158 12.039 1.00 96.44 84 ALA A CA 1
ATOM 669 C C . ALA A 1 84 ? -2.252 -1.913 12.805 1.00 96.44 84 ALA A C 1
ATOM 671 O O . ALA A 1 84 ? -2.724 -2.939 12.312 1.00 96.44 84 ALA A O 1
ATOM 672 N N . SER A 1 85 ? -2.708 -1.391 13.954 1.00 97.19 85 SER A N 1
ATOM 673 C CA . SER A 1 85 ? -3.822 -1.994 14.713 1.00 97.19 85 SER A CA 1
ATOM 674 C C . SER A 1 85 ? -5.082 -2.093 13.856 1.00 97.19 85 SER A C 1
ATOM 676 O O . SER A 1 85 ? -5.648 -3.173 13.701 1.00 97.19 85 SER A O 1
ATOM 678 N N . ALA A 1 86 ? -5.464 -0.990 13.206 1.00 96.12 86 ALA A N 1
ATOM 679 C CA . ALA A 1 86 ? -6.664 -0.936 12.380 1.00 96.12 86 ALA A CA 1
ATOM 680 C C . ALA A 1 86 ? -6.604 -1.895 11.176 1.00 96.12 86 ALA A C 1
ATOM 682 O O . ALA A 1 86 ? -7.612 -2.514 10.831 1.00 96.12 86 ALA A O 1
ATOM 683 N N . LEU A 1 87 ? -5.437 -2.050 10.538 1.00 95.88 87 LEU A N 1
ATOM 684 C CA . LEU A 1 87 ? -5.262 -3.020 9.451 1.00 95.88 87 LEU A CA 1
ATOM 685 C C . LEU A 1 87 ? -5.397 -4.461 9.950 1.00 95.88 87 LEU A C 1
ATOM 687 O O . LEU A 1 87 ? -6.091 -5.256 9.317 1.00 95.88 87 LEU A O 1
ATOM 691 N N . LEU A 1 88 ? -4.769 -4.800 11.080 1.00 94.69 88 LEU A N 1
ATOM 692 C CA . LEU A 1 88 ? -4.837 -6.146 11.655 1.00 94.69 88 LEU A CA 1
ATOM 693 C C . LEU A 1 88 ? -6.261 -6.509 12.087 1.00 94.69 88 LEU A C 1
ATOM 695 O O . LEU A 1 88 ? -6.718 -7.614 11.805 1.00 94.69 88 LEU A O 1
ATOM 699 N N . GLU A 1 89 ? -6.980 -5.577 12.712 1.00 95.19 89 GLU A N 1
ATOM 700 C CA . GLU A 1 89 ? -8.382 -5.759 13.099 1.00 95.19 89 GLU A CA 1
ATOM 701 C C . GLU A 1 89 ? -9.277 -6.010 11.880 1.00 95.19 89 GLU A C 1
ATOM 703 O O . GLU A 1 89 ? -10.075 -6.951 11.875 1.00 95.19 89 GLU A O 1
ATOM 708 N N . ARG A 1 90 ? -9.111 -5.227 10.805 1.00 93.75 90 ARG A N 1
ATOM 709 C CA . ARG A 1 90 ? -9.867 -5.424 9.558 1.00 93.75 90 ARG A CA 1
ATOM 710 C C . ARG A 1 90 ? -9.543 -6.751 8.883 1.00 93.75 90 ARG A C 1
ATOM 712 O O . ARG A 1 90 ? -10.462 -7.455 8.471 1.00 93.75 90 ARG A O 1
ATOM 719 N N . ALA A 1 91 ? -8.263 -7.108 8.806 1.00 92.12 91 ALA A N 1
ATOM 720 C CA . ALA A 1 91 ? -7.823 -8.367 8.216 1.00 92.12 91 ALA A CA 1
ATOM 721 C C . ALA A 1 91 ? -8.297 -9.586 9.024 1.00 92.12 91 ALA A C 1
ATOM 723 O O . ALA A 1 91 ? -8.628 -10.624 8.453 1.00 92.12 91 ALA A O 1
ATOM 724 N N . ALA A 1 92 ? -8.360 -9.483 10.354 1.00 91.00 92 ALA A N 1
ATOM 725 C CA . ALA A 1 92 ? -8.941 -10.526 11.195 1.00 91.00 92 ALA A CA 1
ATOM 726 C C . ALA A 1 92 ? -10.457 -10.645 10.968 1.00 91.00 92 ALA A C 1
ATOM 728 O O . ALA A 1 92 ? -10.977 -11.753 10.826 1.00 91.00 92 ALA A O 1
ATOM 729 N N . GLY A 1 93 ? -11.153 -9.507 10.880 1.00 87.94 93 GLY A N 1
ATOM 730 C CA . GLY A 1 93 ? -12.587 -9.454 10.612 1.00 87.94 93 GLY A CA 1
ATOM 731 C C . GLY A 1 93 ? -12.977 -10.027 9.249 1.00 87.94 93 GLY A C 1
ATOM 732 O O . GLY A 1 93 ? -13.979 -10.734 9.170 1.00 87.94 93 GLY A O 1
ATOM 733 N N . SER A 1 94 ? -12.192 -9.774 8.194 1.00 82.56 94 SER A N 1
ATOM 734 C CA . SER A 1 94 ? -12.464 -10.304 6.851 1.00 82.56 94 SER A CA 1
ATOM 735 C C . SER A 1 94 ? -12.322 -11.825 6.786 1.00 82.56 94 SER A C 1
ATOM 737 O O . SER A 1 94 ? -13.170 -12.492 6.203 1.00 82.56 94 SER A O 1
ATOM 739 N N . ARG A 1 95 ? -11.311 -12.395 7.457 1.00 75.00 95 ARG A N 1
ATOM 740 C CA . ARG A 1 95 ? -11.107 -13.853 7.527 1.00 75.00 95 ARG A CA 1
ATOM 741 C C . ARG A 1 95 ? -12.237 -14.579 8.247 1.00 75.00 95 ARG A C 1
ATOM 743 O O . ARG A 1 95 ? -12.549 -15.706 7.896 1.00 75.00 95 ARG A O 1
ATOM 750 N N . ALA A 1 96 ? -12.853 -13.946 9.243 1.00 68.50 96 ALA A N 1
ATOM 751 C CA . ALA A 1 96 ? -13.995 -14.524 9.951 1.00 68.50 96 ALA A CA 1
ATOM 752 C C . ALA A 1 96 ? -15.277 -14.591 9.093 1.00 68.50 96 ALA A C 1
ATOM 754 O O . ALA A 1 96 ? -16.244 -15.228 9.501 1.00 68.50 96 ALA A O 1
ATOM 755 N N . GLN A 1 97 ? -15.300 -13.917 7.938 1.00 59.44 97 GLN A N 1
ATOM 756 C CA . GLN A 1 97 ? -16.447 -13.834 7.028 1.00 59.44 97 GLN A CA 1
ATOM 757 C C . GLN A 1 97 ? -16.284 -14.716 5.777 1.00 59.44 97 GLN A C 1
ATOM 759 O O . GLN A 1 97 ? -17.210 -14.792 4.969 1.00 59.44 97 GLN A O 1
ATOM 764 N N . GLU A 1 98 ? -15.137 -15.382 5.604 1.00 57.62 98 GLU A N 1
ATOM 765 C CA . GLU A 1 98 ? -14.934 -16.371 4.541 1.00 57.62 98 GLU A CA 1
ATOM 766 C C . GLU A 1 98 ? -15.583 -17.715 4.952 1.00 57.62 98 GLU A C 1
ATOM 768 O 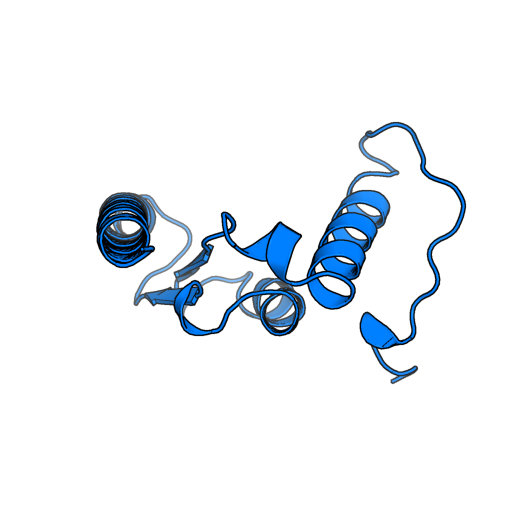O . GLU A 1 98 ? -15.373 -18.152 6.087 1.00 57.62 98 GLU A O 1
ATOM 773 N N . PRO A 1 99 ? -16.414 -18.338 4.089 1.00 48.69 99 PRO A N 1
ATOM 774 C CA . PRO A 1 99 ? -17.139 -19.576 4.396 1.00 48.69 99 PRO A CA 1
ATOM 775 C C . PRO A 1 99 ? -16.248 -20.823 4.489 1.00 48.69 99 PRO A C 1
ATOM 777 O O . PRO A 1 99 ? -15.188 -20.862 3.822 1.00 48.69 99 PRO A O 1
#

Sequence (99 aa):
NAGGLAKWTPGPRQALGPDTFEGELWRTLKQWQDDPVRARAVWLSYGTEEPFRVPIALMLPALPTEHVLPMPGQHDWNLWIPAASALLERAAGSRAQEP